Protein AF-R5THE8-F1 (afdb_monomer_lite)

Secondary structure (DSSP, 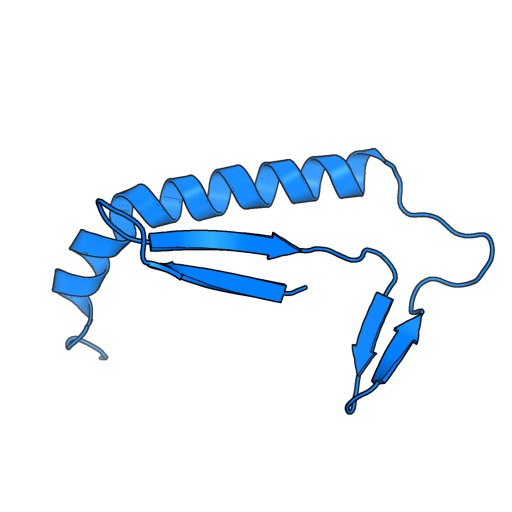8-state):
-EEEEEEETTEEEEEEE--TTEEEETTEEEE-SPTT----HHHHHHHHHHHHHHHHHHHHHHHHHHHHHTT---

Sequence (74 aa):
MTHFVREIEGGIELRSRFWMGWNYVNGRDVKVLPDGMRYPDMAAMSLALHNVKEFTNLAAILPSLYAEEKDNWR

Structure (mmCIF, N/CA/C/O backbone):
data_AF-R5THE8-F1
#
_entry.id   AF-R5THE8-F1
#
loop_
_atom_site.group_PDB
_atom_site.id
_atom_site.type_symbol
_atom_site.label_atom_id
_atom_site.label_alt_id
_atom_site.label_comp_id
_atom_site.label_asym_id
_atom_site.label_entity_id
_atom_site.label_seq_id
_atom_site.pdbx_PDB_ins_code
_atom_site.Cartn_x
_atom_site.Cartn_y
_atom_site.Cartn_z
_atom_site.occupancy
_atom_site.B_iso_or_equiv
_atom_site.auth_seq_id
_atom_site.auth_comp_id
_atom_site.auth_asym_id
_atom_site.auth_atom_id
_atom_site.pdbx_PDB_model_num
ATOM 1 N N . MET A 1 1 ? 0.598 -5.668 -8.250 1.00 88.50 1 MET A N 1
ATOM 2 C CA . MET A 1 1 ? 0.605 -5.044 -6.907 1.00 88.50 1 MET A CA 1
ATOM 3 C C . MET A 1 1 ? -0.135 -5.971 -5.973 1.00 88.50 1 MET A C 1
ATOM 5 O O . MET A 1 1 ? -1.138 -6.530 -6.398 1.00 88.50 1 MET A O 1
ATOM 9 N N . THR A 1 2 ? 0.343 -6.123 -4.743 1.00 92.56 2 THR A N 1
ATOM 10 C CA . THR A 1 2 ? -0.331 -6.963 -3.749 1.00 92.56 2 THR A CA 1
ATOM 11 C C . THR A 1 2 ? -0.341 -6.264 -2.400 1.00 92.56 2 THR A C 1
ATOM 13 O O . THR A 1 2 ? 0.682 -5.720 -1.980 1.00 92.56 2 THR A O 1
ATOM 16 N N . HIS A 1 3 ? -1.484 -6.314 -1.722 1.00 96.06 3 HIS A N 1
ATOM 17 C CA . HIS A 1 3 ? -1.636 -5.892 -0.338 1.00 96.06 3 HIS A CA 1
ATOM 18 C C . HIS A 1 3 ? -2.001 -7.099 0.516 1.00 96.06 3 HIS A C 1
ATOM 20 O O . HIS A 1 3 ? -2.910 -7.851 0.174 1.00 96.06 3 HIS A O 1
ATOM 26 N N . PHE A 1 4 ? -1.295 -7.271 1.626 1.00 97.62 4 PHE A N 1
ATOM 27 C CA . PHE A 1 4 ? -1.624 -8.268 2.635 1.00 97.62 4 PHE A CA 1
ATOM 28 C C . PHE A 1 4 ? -2.052 -7.560 3.908 1.00 97.62 4 PHE A C 1
ATOM 30 O O . PHE A 1 4 ? -1.359 -6.652 4.363 1.00 97.62 4 PHE A O 1
ATOM 37 N N . VAL A 1 5 ? -3.161 -8.003 4.484 1.00 97.62 5 VAL A N 1
ATOM 38 C CA . VAL A 1 5 ? -3.635 -7.542 5.787 1.00 97.62 5 VAL A CA 1
ATOM 39 C C . VAL A 1 5 ? -3.348 -8.634 6.806 1.00 97.62 5 VAL A C 1
ATOM 41 O O . VAL A 1 5 ? -3.587 -9.810 6.529 1.00 97.62 5 VAL A O 1
ATOM 44 N N . ARG A 1 6 ? -2.824 -8.258 7.973 1.00 98.06 6 ARG A N 1
ATOM 45 C CA . ARG A 1 6 ? -2.741 -9.150 9.134 1.00 98.06 6 ARG A CA 1
ATOM 46 C C . ARG A 1 6 ? -3.167 -8.418 10.396 1.00 98.06 6 ARG A C 1
ATOM 48 O O . ARG A 1 6 ? -2.936 -7.217 10.512 1.00 98.06 6 ARG A O 1
ATOM 55 N N . GLU A 1 7 ? -3.739 -9.160 11.331 1.00 98.19 7 GLU A N 1
ATOM 56 C CA . GLU A 1 7 ? -4.013 -8.667 12.678 1.00 98.19 7 GLU A CA 1
ATOM 57 C C . GLU A 1 7 ? -2.709 -8.445 13.449 1.00 98.19 7 GLU A C 1
ATOM 59 O O . GLU A 1 7 ? -1.728 -9.178 13.280 1.00 98.19 7 GLU A O 1
ATOM 64 N N . ILE A 1 8 ? -2.712 -7.411 14.283 1.00 97.88 8 ILE A N 1
ATOM 65 C CA . ILE A 1 8 ? -1.665 -7.066 15.244 1.00 97.88 8 ILE A CA 1
ATOM 66 C C . ILE A 1 8 ? -2.330 -6.586 16.537 1.00 97.88 8 ILE A C 1
ATOM 68 O O . ILE A 1 8 ? -3.526 -6.292 16.568 1.00 97.88 8 ILE A O 1
ATOM 72 N N . GLU A 1 9 ? -1.562 -6.463 17.617 1.00 97.94 9 GLU A N 1
ATOM 73 C CA . GLU A 1 9 ? -2.070 -5.788 18.810 1.00 97.94 9 GLU A CA 1
ATOM 74 C C . GLU A 1 9 ? -2.505 -4.354 18.459 1.00 97.94 9 GLU A C 1
ATOM 76 O O . GLU A 1 9 ? -1.762 -3.603 17.826 1.00 97.94 9 GLU A O 1
ATOM 81 N N . GLY A 1 10 ? -3.732 -3.990 18.834 1.00 95.19 10 GLY A N 1
ATOM 82 C CA . GLY A 1 10 ? -4.296 -2.667 18.556 1.00 95.19 10 GLY A CA 1
ATOM 83 C C . GLY A 1 10 ? -4.911 -2.483 17.162 1.00 95.19 10 GLY A C 1
ATOM 84 O O . GLY A 1 10 ? -5.383 -1.385 16.875 1.00 95.19 10 GLY A O 1
ATOM 85 N N . GLY A 1 11 ? -4.960 -3.514 16.308 1.00 96.62 11 GLY A N 1
ATOM 86 C CA . GLY A 1 11 ? -5.694 -3.449 15.041 1.00 96.62 11 GLY A CA 1
ATOM 87 C C . GLY A 1 11 ? -5.150 -4.367 13.951 1.00 96.62 11 GLY A C 1
ATOM 88 O O . GLY A 1 11 ? -4.962 -5.564 14.146 1.00 96.62 11 GLY A O 1
ATOM 89 N N . ILE A 1 12 ? -4.922 -3.799 12.769 1.00 97.62 12 ILE A N 1
ATOM 90 C CA . ILE A 1 12 ? -4.372 -4.503 11.609 1.00 97.62 12 ILE A CA 1
ATOM 91 C C . ILE A 1 12 ? -3.196 -3.718 11.035 1.00 97.62 12 ILE A C 1
ATOM 93 O O . ILE A 1 12 ? -3.144 -2.494 11.143 1.00 97.62 12 ILE A O 1
ATOM 97 N N . GLU A 1 13 ? -2.282 -4.406 10.360 1.00 97.50 13 GLU A N 1
ATOM 98 C CA . GLU A 1 13 ? -1.315 -3.757 9.479 1.00 97.50 13 GLU A CA 1
ATOM 99 C C . GLU A 1 13 ? -1.530 -4.164 8.020 1.00 97.50 13 GLU A C 1
ATOM 101 O O . GLU A 1 13 ? -1.903 -5.300 7.706 1.00 97.50 13 GLU A O 1
ATOM 106 N N . LEU A 1 14 ? -1.239 -3.223 7.122 1.00 97.94 14 LEU A N 1
ATOM 107 C CA . LEU A 1 14 ? -1.263 -3.415 5.679 1.00 97.94 14 LEU A CA 1
ATOM 108 C C . LEU A 1 14 ? 0.168 -3.485 5.136 1.00 97.94 14 LEU A C 1
ATOM 110 O O . LEU A 1 14 ? 0.951 -2.546 5.267 1.00 97.94 14 LEU A O 1
ATOM 114 N N . ARG A 1 15 ? 0.510 -4.588 4.470 1.00 97.56 15 ARG A N 1
ATOM 115 C CA . ARG A 1 15 ? 1.821 -4.819 3.851 1.00 97.56 15 ARG A CA 1
ATOM 116 C C . ARG A 1 15 ? 1.686 -4.772 2.334 1.00 97.56 15 ARG A C 1
ATOM 118 O O . ARG A 1 15 ? 1.218 -5.727 1.715 1.00 97.56 15 ARG A O 1
ATOM 125 N N . SER A 1 16 ? 2.143 -3.680 1.736 1.00 96.81 16 SER A N 1
ATOM 126 C CA . SER A 1 16 ? 2.098 -3.462 0.285 1.00 96.81 16 SER A CA 1
ATOM 127 C C . SER A 1 16 ? 3.366 -3.969 -0.412 1.00 96.81 16 SER A C 1
ATOM 129 O O . SER A 1 16 ? 4.475 -3.875 0.127 1.00 96.81 16 SER A O 1
ATOM 131 N N . ARG A 1 17 ? 3.222 -4.512 -1.624 1.00 94.94 17 ARG A N 1
ATOM 132 C CA . ARG A 1 17 ? 4.322 -4.856 -2.537 1.00 94.94 17 ARG A CA 1
ATOM 133 C C . ARG A 1 17 ? 4.010 -4.374 -3.949 1.00 94.94 17 ARG A C 1
ATOM 135 O O . ARG A 1 17 ? 2.925 -4.619 -4.488 1.00 94.94 17 ARG A O 1
ATOM 142 N N . PHE A 1 18 ? 4.999 -3.728 -4.554 1.00 93.62 18 PHE A N 1
ATOM 143 C CA . PHE A 1 18 ? 4.923 -3.178 -5.898 1.00 93.62 18 PHE A CA 1
ATOM 144 C C . PHE A 1 1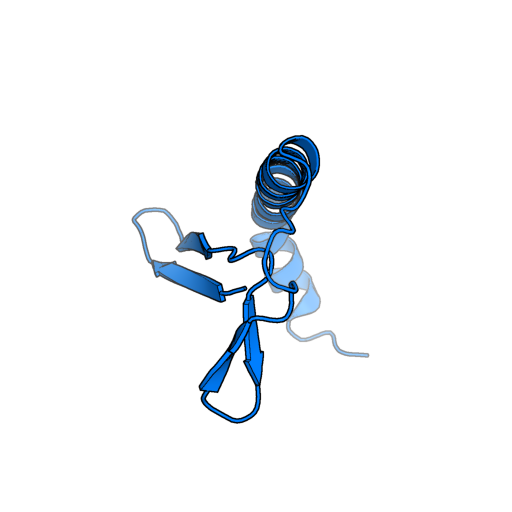8 ? 6.077 -3.722 -6.729 1.00 93.62 18 PHE A C 1
ATOM 146 O O . PHE A 1 18 ? 7.232 -3.638 -6.321 1.00 93.62 18 PHE A O 1
ATOM 153 N N . TRP A 1 19 ? 5.754 -4.249 -7.906 1.00 92.75 19 TRP A N 1
ATOM 154 C CA . TRP A 1 19 ? 6.726 -4.709 -8.890 1.00 92.75 19 TRP A CA 1
ATOM 155 C C . TRP A 1 19 ? 6.525 -3.892 -10.159 1.00 92.75 19 TRP A C 1
ATOM 157 O O . TRP A 1 19 ? 5.686 -4.214 -10.994 1.00 92.75 19 TRP A O 1
ATOM 167 N N . MET A 1 20 ? 7.238 -2.774 -10.278 1.00 92.12 20 MET A N 1
ATOM 168 C CA . MET A 1 20 ? 7.107 -1.916 -11.454 1.00 92.12 20 MET A CA 1
ATOM 169 C C . MET A 1 20 ? 7.692 -2.615 -12.685 1.00 92.12 20 MET A C 1
ATOM 171 O O . MET A 1 20 ? 8.838 -3.057 -12.671 1.00 92.12 20 MET A O 1
ATOM 175 N N . GLY A 1 21 ? 6.897 -2.713 -13.751 1.00 93.12 21 GLY A N 1
ATOM 176 C CA . GLY A 1 21 ? 7.295 -3.367 -15.004 1.00 93.12 21 GLY A CA 1
ATOM 177 C C . GLY A 1 21 ? 6.990 -4.858 -15.072 1.00 93.12 21 GLY A C 1
ATOM 178 O O . GLY A 1 21 ? 7.260 -5.482 -16.098 1.00 93.12 21 GLY A O 1
ATOM 179 N N . TRP A 1 22 ? 6.373 -5.404 -14.026 1.00 93.81 22 TRP A N 1
ATOM 180 C CA . TRP A 1 22 ? 5.832 -6.755 -13.993 1.00 93.81 22 TRP A CA 1
ATOM 181 C C . TRP A 1 22 ? 4.352 -6.714 -13.627 1.00 93.81 22 TRP A C 1
ATOM 183 O O . TRP A 1 22 ? 3.920 -5.901 -12.812 1.00 93.81 22 TRP A O 1
ATOM 193 N N . ASN A 1 23 ? 3.574 -7.601 -14.231 1.00 91.06 23 ASN A N 1
ATOM 194 C CA . ASN A 1 23 ? 2.166 -7.797 -13.918 1.00 91.06 23 ASN A CA 1
ATOM 195 C C . ASN A 1 23 ? 1.851 -9.278 -13.764 1.00 91.06 23 ASN A C 1
ATOM 197 O O . ASN A 1 23 ? 2.591 -10.129 -14.241 1.00 91.06 23 ASN A O 1
ATOM 201 N N . TYR A 1 24 ? 0.722 -9.565 -13.125 1.00 90.50 24 TYR A N 1
ATOM 202 C CA . TYR A 1 24 ? 0.176 -10.910 -13.040 1.00 90.50 24 TYR A CA 1
ATOM 203 C C . TYR A 1 24 ? -1.022 -11.010 -13.983 1.00 90.50 24 TYR A C 1
ATOM 205 O O . TYR A 1 24 ? -2.035 -10.344 -13.770 1.00 90.50 24 TYR A O 1
ATOM 213 N N . VAL A 1 25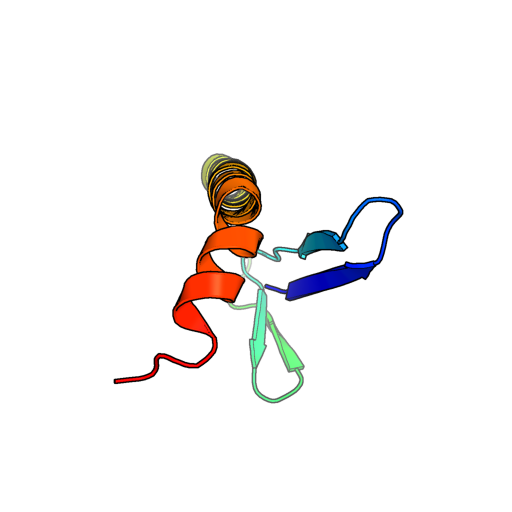 ? -0.894 -11.797 -15.050 1.00 91.00 25 VAL A N 1
ATOM 214 C CA . VAL A 1 25 ? -1.907 -11.934 -16.105 1.00 91.00 25 VAL A CA 1
ATOM 215 C C . VAL A 1 25 ? -2.199 -13.415 -16.307 1.00 91.00 25 VAL A C 1
ATOM 217 O O . VAL A 1 25 ? -1.292 -14.198 -16.578 1.00 91.00 25 VAL A O 1
ATOM 220 N N . ASN A 1 26 ? -3.470 -13.809 -16.177 1.00 92.75 26 ASN A N 1
ATOM 221 C CA . ASN A 1 26 ? -3.939 -15.185 -16.398 1.00 92.75 26 ASN A CA 1
ATOM 222 C C . ASN A 1 26 ? -3.128 -16.256 -15.646 1.00 92.75 26 ASN A C 1
ATOM 224 O O . ASN A 1 26 ? -2.753 -17.283 -16.211 1.00 92.75 26 ASN A O 1
ATOM 228 N N . GLY A 1 27 ? -2.837 -16.013 -14.367 1.00 93.00 27 GLY A N 1
ATOM 229 C CA . GLY A 1 27 ? -2.140 -16.993 -13.535 1.00 93.00 27 GLY A CA 1
ATOM 230 C C . GLY A 1 27 ? -0.614 -16.986 -13.669 1.00 93.00 27 GLY A C 1
ATOM 231 O O . GLY A 1 27 ? 0.036 -17.906 -13.178 1.00 93.00 27 GLY A O 1
ATOM 232 N N . ARG A 1 28 ? -0.034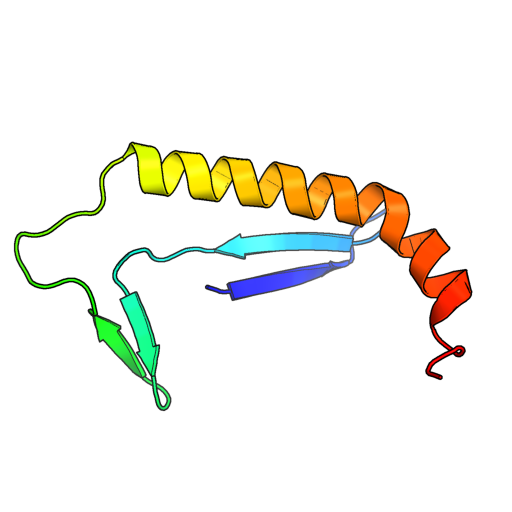 -16.015 -14.386 1.00 94.62 28 ARG A N 1
ATOM 233 C CA . ARG A 1 28 ? 1.401 -15.975 -14.690 1.00 94.62 28 ARG A CA 1
ATOM 234 C C . ARG A 1 28 ? 1.979 -14.583 -14.491 1.00 94.62 28 ARG A C 1
ATOM 236 O O . ARG A 1 28 ? 1.336 -13.586 -14.820 1.00 94.62 28 ARG A O 1
ATOM 243 N N . ASP A 1 29 ? 3.220 -14.537 -14.024 1.00 93.94 29 ASP A N 1
ATOM 244 C CA . ASP A 1 29 ? 4.013 -13.313 -13.996 1.00 93.94 29 ASP A CA 1
ATOM 245 C C . ASP A 1 29 ? 4.473 -12.961 -15.415 1.00 93.94 29 ASP A C 1
ATOM 247 O O . ASP A 1 29 ? 5.094 -13.764 -16.112 1.00 93.94 29 ASP A O 1
ATOM 251 N N . VAL A 1 30 ? 4.157 -11.746 -15.853 1.00 94.75 30 VAL A N 1
ATOM 252 C CA . VAL A 1 30 ? 4.463 -11.221 -17.183 1.00 94.75 30 VAL A CA 1
ATOM 253 C C . VAL A 1 30 ? 5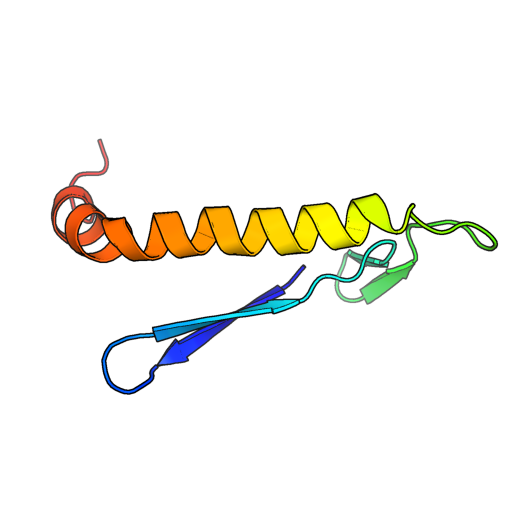.280 -9.948 -17.035 1.00 94.75 30 VAL A C 1
ATOM 255 O O . VAL A 1 30 ? 4.850 -8.983 -16.397 1.00 94.75 30 VAL A O 1
ATOM 258 N N . LYS A 1 31 ? 6.454 -9.923 -17.670 1.00 94.00 31 LYS A N 1
ATOM 259 C CA . LYS A 1 31 ? 7.243 -8.701 -17.816 1.00 94.00 31 LYS A CA 1
ATOM 260 C C . LYS A 1 31 ? 6.559 -7.803 -18.842 1.00 94.00 31 LYS A C 1
ATOM 262 O O . LYS A 1 31 ? 6.484 -8.146 -20.017 1.00 94.00 31 LYS A O 1
ATOM 267 N N . VAL A 1 32 ? 6.038 -6.668 -18.388 1.00 92.44 32 VAL A N 1
ATOM 268 C CA . VAL A 1 32 ? 5.337 -5.695 -19.243 1.00 92.44 32 VAL A CA 1
ATOM 269 C C . VAL A 1 32 ? 6.235 -4.544 -19.676 1.00 92.44 32 VAL A C 1
ATOM 271 O O . VAL A 1 32 ? 5.922 -3.863 -20.646 1.00 92.44 32 VAL A O 1
ATOM 274 N N . LEU A 1 33 ? 7.349 -4.324 -18.975 1.00 94.75 33 LEU A N 1
ATOM 275 C CA . LEU A 1 33 ? 8.360 -3.356 -19.380 1.00 94.75 33 LEU A CA 1
ATOM 276 C C . LEU A 1 33 ? 9.364 -4.032 -20.329 1.00 94.75 33 LEU A C 1
ATOM 278 O O . LEU A 1 33 ? 9.997 -5.005 -19.912 1.00 94.75 33 LEU A O 1
ATOM 282 N N . PRO A 1 34 ? 9.533 -3.548 -21.571 1.00 94.88 34 PRO A N 1
ATOM 283 C CA . PRO A 1 34 ? 10.482 -4.149 -22.503 1.00 94.88 34 PRO A CA 1
ATOM 284 C C . PRO A 1 34 ? 11.928 -4.152 -21.993 1.00 94.88 34 PRO A C 1
ATOM 286 O O . PRO A 1 34 ? 12.318 -3.364 -21.125 1.00 94.88 34 PRO A O 1
ATOM 289 N N . ASP A 1 35 ? 12.732 -5.056 -22.547 1.00 94.31 35 ASP A N 1
ATOM 290 C CA . ASP A 1 35 ? 14.133 -5.215 -22.168 1.00 94.31 35 ASP A CA 1
ATOM 291 C C . ASP A 1 35 ? 14.952 -3.944 -22.419 1.00 94.31 35 ASP A C 1
ATOM 293 O O . ASP A 1 35 ? 14.713 -3.191 -23.360 1.00 94.31 35 ASP A O 1
ATOM 297 N N . GLY A 1 36 ? 15.912 -3.686 -21.529 1.00 93.94 36 GLY A N 1
ATOM 298 C CA . GLY A 1 36 ? 16.732 -2.472 -21.554 1.00 93.94 36 GLY A CA 1
ATOM 299 C C . GLY A 1 36 ? 16.040 -1.216 -21.015 1.00 93.94 36 GLY A C 1
ATOM 300 O O . GLY A 1 36 ? 16.716 -0.213 -20.800 1.00 93.94 36 GLY A O 1
ATOM 301 N N . MET A 1 37 ? 14.732 -1.257 -20.736 1.00 94.94 37 MET A N 1
ATOM 302 C CA . MET A 1 37 ? 14.021 -0.139 -20.119 1.00 94.94 37 MET A CA 1
ATOM 303 C C . MET A 1 37 ? 13.888 -0.289 -18.603 1.00 94.94 37 MET A C 1
ATOM 305 O O . MET A 1 37 ? 13.782 -1.387 -18.055 1.00 94.94 37 MET A O 1
ATOM 309 N N . ARG A 1 38 ? 13.858 0.857 -17.921 1.00 90.88 38 ARG A N 1
ATOM 310 C CA . ARG A 1 38 ? 13.626 0.985 -16.480 1.00 90.88 38 ARG A CA 1
ATOM 311 C C . ARG A 1 38 ? 12.700 2.171 -16.243 1.00 90.88 38 ARG A C 1
ATOM 313 O O . ARG A 1 38 ? 12.817 3.191 -16.919 1.00 90.88 38 ARG A O 1
ATOM 320 N N .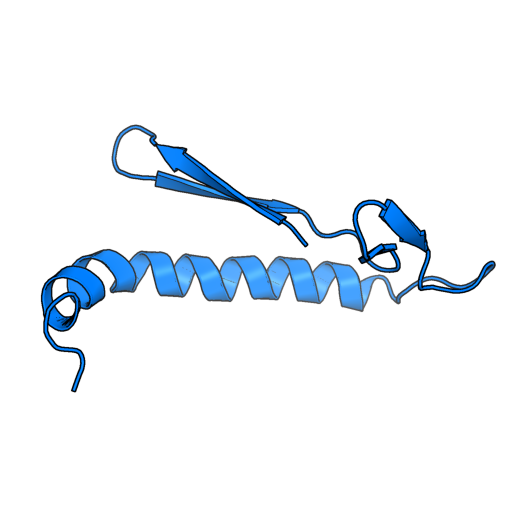 TYR A 1 39 ? 11.808 2.057 -15.264 1.00 91.19 39 TYR A N 1
ATOM 321 C CA . TYR A 1 39 ? 11.102 3.234 -14.767 1.00 91.19 39 TYR A CA 1
ATOM 322 C C . TYR A 1 39 ? 12.082 4.228 -14.131 1.00 91.19 39 TYR A C 1
ATOM 324 O O . TYR A 1 39 ? 13.060 3.801 -13.513 1.00 91.19 39 TYR A O 1
ATOM 332 N N . PRO A 1 40 ? 11.811 5.539 -14.220 1.00 94.75 40 PRO A N 1
ATOM 333 C CA . PRO A 1 40 ? 12.556 6.523 -13.449 1.00 94.75 40 PRO A CA 1
ATOM 334 C C . PRO A 1 40 ? 12.487 6.202 -11.954 1.00 94.75 40 PRO A C 1
ATOM 336 O O . PRO A 1 40 ? 11.427 5.829 -11.450 1.00 94.75 40 PRO A O 1
ATOM 339 N N . ASP A 1 41 ? 13.581 6.419 -11.227 1.00 93.75 41 ASP A N 1
ATOM 340 C CA . ASP A 1 41 ? 13.636 6.160 -9.779 1.00 93.75 41 ASP A CA 1
ATOM 341 C C . ASP A 1 41 ? 12.581 6.956 -9.012 1.00 93.75 41 ASP A C 1
ATOM 343 O O . ASP A 1 41 ? 11.925 6.435 -8.108 1.00 93.75 41 ASP A O 1
ATOM 347 N N . MET A 1 42 ? 12.327 8.184 -9.467 1.00 97.00 42 MET A N 1
ATOM 348 C CA . MET A 1 42 ? 11.258 9.028 -8.946 1.00 97.00 42 MET A CA 1
ATOM 349 C C . MET A 1 42 ? 9.884 8.364 -9.032 1.00 97.00 42 MET A C 1
ATOM 351 O O . MET A 1 42 ? 9.088 8.541 -8.121 1.00 97.00 42 MET A O 1
ATOM 355 N N . ALA A 1 43 ? 9.596 7.559 -10.058 1.00 95.44 43 ALA A N 1
ATOM 356 C CA . ALA A 1 43 ? 8.304 6.886 -10.164 1.00 95.44 43 ALA A CA 1
ATOM 357 C C . ALA A 1 43 ? 8.112 5.857 -9.035 1.00 95.44 43 ALA A C 1
ATOM 359 O O . ALA A 1 43 ? 7.058 5.828 -8.400 1.00 95.44 43 ALA A O 1
ATOM 360 N N . ALA A 1 44 ? 9.147 5.067 -8.730 1.00 92.38 44 ALA A N 1
ATOM 361 C CA . ALA A 1 44 ? 9.112 4.102 -7.631 1.00 92.38 44 ALA A CA 1
ATOM 362 C C . ALA A 1 44 ? 9.026 4.797 -6.262 1.00 92.38 44 ALA A C 1
ATOM 364 O O . ALA A 1 44 ? 8.233 4.398 -5.408 1.00 92.38 44 ALA A O 1
ATOM 365 N N . MET A 1 45 ? 9.794 5.873 -6.068 1.00 96.12 45 MET A N 1
ATOM 366 C CA . MET A 1 45 ? 9.765 6.666 -4.836 1.00 96.12 45 MET A CA 1
ATOM 367 C C . MET A 1 45 ? 8.408 7.346 -4.624 1.00 96.12 45 MET A C 1
ATOM 369 O O . MET A 1 45 ? 7.850 7.293 -3.528 1.00 96.12 45 MET A O 1
ATOM 373 N N . SER A 1 46 ? 7.847 7.955 -5.671 1.00 97.69 46 SER A N 1
ATOM 374 C CA . SER A 1 46 ? 6.531 8.591 -5.619 1.00 97.69 46 SER A CA 1
ATOM 375 C C . SER A 1 46 ? 5.424 7.581 -5.337 1.00 97.69 46 SER A C 1
ATOM 377 O O . SER A 1 46 ? 4.528 7.893 -4.557 1.00 97.69 46 SER A O 1
ATOM 379 N N . LEU A 1 47 ? 5.499 6.370 -5.896 1.00 96.38 47 LEU A N 1
ATOM 380 C CA . LEU A 1 47 ? 4.549 5.296 -5.602 1.00 96.38 47 LEU A CA 1
ATOM 381 C C . LEU A 1 47 ? 4.605 4.868 -4.130 1.00 96.38 47 LEU A C 1
ATOM 383 O O . LEU A 1 47 ? 3.564 4.722 -3.491 1.00 96.38 47 LEU A O 1
ATOM 387 N N . ALA A 1 48 ? 5.809 4.717 -3.572 1.00 95.56 48 ALA A N 1
ATOM 388 C CA . ALA A 1 48 ? 5.975 4.412 -2.154 1.00 95.56 48 ALA A CA 1
ATOM 389 C C . ALA A 1 48 ? 5.384 5.523 -1.267 1.00 95.56 48 ALA A C 1
ATOM 391 O O . ALA A 1 48 ? 4.624 5.238 -0.341 1.00 95.56 48 ALA A O 1
ATOM 392 N N . LEU A 1 49 ? 5.667 6.791 -1.585 1.00 97.88 49 LEU A N 1
ATOM 393 C CA . LEU A 1 49 ? 5.127 7.934 -0.846 1.00 97.88 49 LEU A CA 1
ATOM 394 C C . LEU A 1 49 ? 3.600 8.027 -0.955 1.00 97.88 49 LEU A C 1
ATOM 396 O O . LEU A 1 49 ? 2.931 8.326 0.033 1.00 97.88 49 LEU A O 1
ATOM 400 N N . HIS A 1 50 ? 3.052 7.781 -2.144 1.00 98.00 50 HIS A N 1
ATOM 401 C CA . HIS A 1 50 ? 1.614 7.761 -2.384 1.00 98.00 50 HIS A CA 1
ATOM 402 C C . HIS A 1 50 ? 0.931 6.706 -1.513 1.00 98.00 50 HIS A C 1
ATOM 404 O O . HIS A 1 50 ? 0.005 7.050 -0.786 1.00 98.00 50 HIS A O 1
ATOM 410 N N . ASN A 1 51 ? 1.454 5.473 -1.497 1.00 97.94 51 ASN A N 1
ATOM 411 C CA . ASN A 1 51 ? 0.906 4.392 -0.680 1.00 97.94 51 ASN A CA 1
ATOM 412 C C . ASN A 1 51 ? 0.874 4.754 0.811 1.00 97.94 51 ASN A C 1
ATOM 414 O O . ASN A 1 51 ? -0.140 4.547 1.470 1.00 97.94 51 ASN A O 1
ATOM 418 N N . VAL A 1 52 ? 1.955 5.341 1.335 1.00 97.38 52 VAL A N 1
ATOM 419 C CA . VAL A 1 52 ? 2.000 5.771 2.739 1.00 97.38 52 VAL A CA 1
ATOM 420 C C . VAL A 1 52 ? 0.944 6.841 3.010 1.00 97.38 52 VAL A C 1
ATOM 422 O O . VAL A 1 52 ? 0.198 6.714 3.978 1.00 97.38 52 VAL A O 1
ATOM 425 N N . LYS A 1 53 ? 0.837 7.870 2.160 1.00 98.38 53 LYS A N 1
ATOM 426 C CA . LYS A 1 53 ? -0.139 8.957 2.348 1.00 98.38 53 LYS A CA 1
ATOM 427 C C . LYS A 1 53 ? -1.578 8.449 2.294 1.00 98.38 53 LYS A C 1
ATOM 429 O O . LYS A 1 53 ? -2.367 8.774 3.174 1.00 98.38 53 LYS A O 1
ATOM 434 N N . GLU A 1 54 ? -1.896 7.649 1.285 1.00 98.19 54 GLU A N 1
ATOM 435 C CA . GLU A 1 54 ? -3.227 7.090 1.064 1.00 98.19 54 GLU A CA 1
ATOM 436 C C . GLU A 1 54 ? -3.660 6.199 2.232 1.00 98.19 54 GLU A C 1
ATOM 438 O O . GLU A 1 54 ? -4.689 6.457 2.855 1.00 98.19 54 GLU A O 1
ATOM 443 N N . PHE A 1 55 ? -2.856 5.191 2.584 1.00 98.06 55 PHE A N 1
ATOM 444 C CA . PHE A 1 55 ? -3.262 4.209 3.588 1.00 98.06 55 PHE A CA 1
ATOM 445 C C . PHE A 1 55 ? -3.137 4.713 5.023 1.00 98.06 55 PHE A C 1
ATOM 447 O O . PHE A 1 55 ? -3.916 4.283 5.868 1.00 98.06 55 PHE A O 1
ATOM 454 N N . THR A 1 56 ? -2.244 5.667 5.306 1.00 97.62 56 THR A N 1
ATOM 455 C CA . THR A 1 56 ? -2.246 6.349 6.613 1.00 97.62 56 THR A CA 1
ATOM 456 C C . THR A 1 56 ? -3.501 7.202 6.774 1.00 97.62 56 THR A C 1
ATOM 458 O O . THR A 1 56 ? -4.122 7.184 7.834 1.00 97.62 56 THR A O 1
ATOM 461 N N . ASN A 1 57 ? -3.918 7.909 5.718 1.00 98.31 57 ASN A N 1
ATOM 462 C CA . ASN A 1 57 ? -5.165 8.667 5.744 1.00 98.31 57 ASN A CA 1
ATOM 463 C C . ASN A 1 57 ? -6.381 7.741 5.892 1.00 98.31 57 ASN A C 1
ATOM 465 O O . ASN A 1 57 ? -7.250 7.999 6.719 1.00 98.31 57 ASN A O 1
ATOM 469 N N . LEU A 1 58 ? -6.422 6.637 5.138 1.00 98.12 58 LEU A N 1
ATOM 470 C CA . LEU A 1 58 ? -7.494 5.652 5.252 1.00 98.12 58 LEU A CA 1
ATOM 471 C C . LEU A 1 58 ? -7.552 5.053 6.659 1.00 98.12 58 LEU A C 1
ATOM 473 O O . LEU A 1 58 ? -8.630 4.990 7.235 1.00 98.12 58 LEU A O 1
ATOM 477 N N . ALA A 1 59 ? -6.415 4.672 7.245 1.00 97.44 59 ALA A N 1
ATOM 478 C CA . ALA A 1 59 ? -6.364 4.122 8.599 1.00 97.44 59 ALA A CA 1
ATOM 479 C C . ALA A 1 59 ? -6.975 5.067 9.648 1.00 97.44 59 ALA A C 1
ATOM 481 O O . ALA A 1 59 ? -7.604 4.595 10.592 1.00 97.44 59 ALA A O 1
ATOM 482 N N . ALA A 1 60 ? -6.840 6.385 9.463 1.00 98.06 60 ALA A N 1
ATOM 483 C CA . ALA A 1 60 ? -7.397 7.378 10.377 1.00 98.06 60 ALA A CA 1
ATOM 484 C C . ALA A 1 60 ? -8.935 7.442 10.353 1.00 98.06 60 ALA A C 1
ATOM 486 O O . ALA A 1 60 ? -9.537 7.758 11.375 1.00 98.06 60 ALA A O 1
ATOM 487 N N . ILE A 1 61 ? -9.568 7.150 9.211 1.00 98.31 61 ILE A N 1
ATOM 488 C CA . ILE A 1 61 ? -11.025 7.301 9.036 1.00 98.31 61 ILE A CA 1
ATOM 489 C C . ILE A 1 61 ? -11.772 5.971 8.925 1.00 98.31 61 ILE A C 1
ATOM 491 O O . ILE A 1 61 ? -12.978 5.925 9.148 1.00 98.31 61 ILE A O 1
ATOM 495 N N . LEU A 1 62 ? -11.083 4.885 8.567 1.00 97.75 62 LEU A N 1
ATOM 496 C CA . LEU A 1 62 ? -11.710 3.617 8.203 1.00 97.75 62 LEU A CA 1
ATOM 497 C C . LEU A 1 62 ? -12.581 3.021 9.321 1.00 97.75 62 LEU A C 1
ATOM 499 O O . LEU A 1 62 ? -13.684 2.587 8.997 1.00 97.75 62 LEU A O 1
ATOM 503 N N . PRO A 1 63 ? -12.174 3.005 10.609 1.00 96.88 63 PRO A N 1
ATOM 504 C CA . PRO A 1 63 ? -13.008 2.418 11.657 1.00 96.88 63 PRO A CA 1
ATOM 505 C C . PRO A 1 63 ? -14.357 3.128 11.823 1.00 96.88 63 PRO A C 1
ATOM 507 O O . PRO A 1 63 ? -15.391 2.465 11.889 1.00 96.88 63 PRO A O 1
ATOM 510 N N . SER A 1 64 ? -14.360 4.465 11.858 1.00 97.88 64 SER A N 1
ATOM 511 C CA . SER A 1 64 ? -15.594 5.245 12.002 1.00 97.88 64 SER A CA 1
ATOM 512 C C . SER A 1 64 ? -16.437 5.195 10.734 1.00 97.88 64 SER A C 1
ATOM 514 O O . SER A 1 64 ? -17.638 4.970 10.823 1.00 97.88 64 SER A O 1
ATOM 516 N N . LEU A 1 65 ? -15.802 5.321 9.564 1.00 97.44 65 LEU A N 1
ATOM 517 C CA . LEU A 1 65 ? -16.481 5.243 8.273 1.00 97.44 65 LEU A CA 1
ATOM 518 C C . LEU A 1 65 ? -17.169 3.888 8.091 1.00 97.44 65 LEU A C 1
ATOM 520 O O . LEU A 1 65 ? -18.317 3.827 7.675 1.00 97.44 65 LEU A O 1
ATOM 524 N N . TYR A 1 66 ? -16.491 2.791 8.434 1.00 96.81 66 TYR A N 1
ATOM 525 C CA . TYR A 1 66 ? -17.089 1.462 8.365 1.00 96.81 66 TYR A CA 1
ATOM 526 C C . TYR A 1 66 ? -18.258 1.314 9.345 1.00 96.81 66 TYR A C 1
ATOM 528 O O . TYR A 1 66 ? -19.293 0.770 8.976 1.00 96.81 66 TYR A O 1
ATOM 536 N N . ALA A 1 67 ? -18.122 1.804 10.582 1.00 97.12 67 ALA A N 1
ATOM 537 C CA . ALA A 1 67 ? -19.209 1.754 11.558 1.00 97.12 67 ALA A CA 1
ATOM 538 C C . ALA A 1 67 ? -20.460 2.517 11.085 1.00 97.12 67 ALA A C 1
ATOM 540 O O . ALA A 1 67 ? -21.573 2.055 11.333 1.00 97.12 67 ALA A O 1
ATOM 541 N N . GLU A 1 68 ? -20.272 3.646 10.399 1.00 97.25 68 GLU A N 1
ATOM 542 C CA . GLU A 1 68 ? -21.348 4.467 9.837 1.00 97.25 68 GLU A CA 1
ATOM 543 C C . GLU A 1 68 ? -21.968 3.842 8.578 1.00 97.25 68 GLU A C 1
ATOM 545 O O . GLU A 1 68 ? -23.190 3.790 8.457 1.00 97.25 68 GLU A O 1
ATOM 550 N N . GLU A 1 69 ? -21.153 3.319 7.659 1.00 97.00 69 GLU A N 1
ATOM 551 C CA . GLU A 1 69 ? -21.596 3.017 6.291 1.00 97.00 69 GLU A CA 1
ATOM 552 C C . GLU A 1 69 ? -21.777 1.526 5.973 1.00 97.00 69 GLU A C 1
ATOM 554 O O . GLU A 1 69 ? -22.371 1.192 4.948 1.00 97.00 69 GLU A O 1
ATOM 559 N N . LYS A 1 70 ? -21.325 0.593 6.828 1.00 95.62 70 LYS A N 1
ATOM 560 C CA . LYS A 1 70 ? -21.336 -0.854 6.506 1.00 95.62 70 LYS A CA 1
ATOM 561 C C . LYS A 1 70 ? -22.713 -1.438 6.164 1.00 95.62 70 LYS A C 1
ATOM 563 O O . LYS A 1 70 ? -22.760 -2.502 5.551 1.00 95.62 70 LYS A O 1
ATOM 568 N N . ASP A 1 71 ? -23.802 -0.778 6.561 1.00 96.38 71 ASP A N 1
ATOM 569 C CA . ASP A 1 71 ? -25.184 -1.201 6.296 1.00 96.38 71 ASP A CA 1
ATOM 570 C C . ASP A 1 71 ? -25.959 -0.192 5.415 1.00 96.38 71 ASP A C 1
ATOM 572 O O . ASP A 1 71 ? -27.132 -0.413 5.119 1.00 96.38 71 ASP A O 1
ATOM 576 N N . ASN A 1 72 ? -25.324 0.899 4.966 1.00 94.81 72 ASN A N 1
ATOM 577 C CA . ASN A 1 72 ? -25.963 2.027 4.273 1.00 94.81 72 ASN A CA 1
ATOM 578 C C . ASN A 1 72 ? -25.660 2.061 2.760 1.00 94.81 72 ASN A C 1
ATOM 580 O O . ASN A 1 72 ? -25.439 3.114 2.166 1.00 94.81 72 ASN A O 1
ATOM 584 N N . TRP A 1 73 ? -25.706 0.901 2.103 1.00 82.38 73 TRP A N 1
ATOM 585 C CA . TRP A 1 73 ? -25.491 0.761 0.655 1.00 82.38 73 TRP A CA 1
ATOM 586 C C . TRP A 1 73 ? -26.744 1.170 -0.129 1.00 82.38 73 TRP A C 1
ATOM 588 O O . TRP A 1 73 ? -27.552 0.323 -0.514 1.00 82.38 73 TRP A O 1
ATOM 598 N N . ARG A 1 74 ? -26.950 2.476 -0.295 1.00 76.56 74 ARG A N 1
ATOM 599 C CA . ARG A 1 74 ? -28.028 3.017 -1.136 1.00 76.56 74 ARG A CA 1
ATOM 600 C C . ARG A 1 74 ? -27.700 2.943 -2.621 1.00 76.56 74 ARG A C 1
ATOM 602 O O . ARG A 1 74 ? -26.521 3.157 -2.977 1.00 76.56 74 ARG A O 1
#

Foldseek 3Di:
DDWDWDDDVPGIDIDDDDDPQWDQDPNDIDRNHDPPDDDDPVVVVVVVVVVCVVVVVCVVCVVVCCVVPVPPPD

Radius of gyration: 16.77 Å; chains: 1; bounding box: 45×26×41 Å

pLDDT: mean 95.18, std 3.56, range [76.56, 98.38]